Protein AF-A0A658NP18-F1 (afdb_monomer)

Sequence (88 aa):
WEKLFSERMYQAYARNHGVTTRIARFHNIFGPQGTWQGGKEKAPAAMCRKVAMANEGDEIEIWGDGAQTRSFLYIDECLEGCLRLMRS

pLDDT: mean 93.24, std 3.75, range [79.5, 98.0]

Structure (mmCIF, N/CA/C/O backbone):
data_AF-A0A658NP18-F1
#
_entry.id   AF-A0A658NP18-F1
#
loop_
_atom_site.group_PDB
_atom_site.id
_atom_site.type_symbol
_atom_site.label_atom_id
_atom_site.label_alt_id
_atom_site.label_comp_id
_atom_site.label_asym_id
_atom_site.label_entity_id
_atom_site.label_seq_id
_atom_site.pdbx_PDB_ins_code
_atom_site.Cartn_x
_atom_site.Cartn_y
_atom_site.Cartn_z
_atom_site.occupancy
_atom_site.B_iso_or_equiv
_atom_site.auth_seq_id
_atom_site.auth_comp_id
_atom_site.auth_asym_id
_atom_site.auth_atom_id
_atom_site.pdbx_PDB_model_num
ATOM 1 N N . TRP A 1 1 ? -5.387 14.277 8.343 1.00 82.06 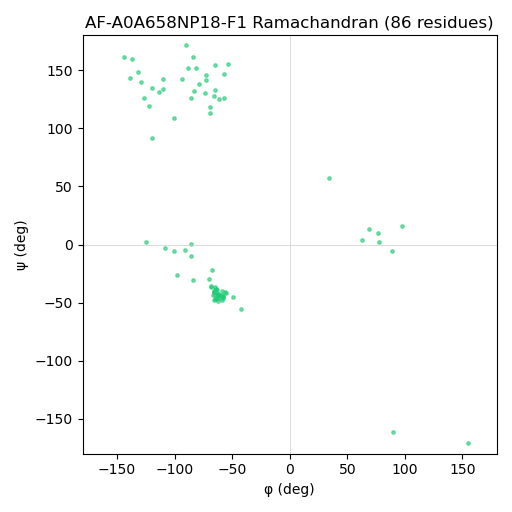1 TRP A N 1
ATOM 2 C CA . TRP A 1 1 ? -5.930 14.476 9.701 1.00 82.06 1 TRP A CA 1
ATOM 3 C C . TRP A 1 1 ? -7.230 13.731 9.937 1.00 82.06 1 TRP A C 1
ATOM 5 O O . TRP A 1 1 ? -7.319 13.070 10.959 1.00 82.06 1 TRP A O 1
ATOM 15 N N . GLU A 1 2 ? -8.183 13.761 9.003 1.00 93.50 2 GLU A N 1
ATOM 16 C CA . GLU A 1 2 ? -9.485 13.076 9.107 1.00 93.50 2 GLU A CA 1
ATOM 17 C C . GLU A 1 2 ? -9.414 11.651 9.689 1.00 93.50 2 GLU A C 1
ATOM 19 O O . GLU A 1 2 ? -9.978 11.399 10.746 1.00 93.50 2 GLU A O 1
ATOM 24 N N . LYS A 1 3 ? -8.606 10.758 9.098 1.00 92.88 3 LYS A N 1
ATOM 25 C CA . LYS A 1 3 ? -8.442 9.370 9.578 1.00 92.88 3 LYS A CA 1
ATOM 26 C C . LYS A 1 3 ? -8.011 9.272 11.049 1.00 92.88 3 LYS A C 1
ATOM 28 O O . LYS A 1 3 ? -8.545 8.461 11.794 1.00 92.88 3 LYS A O 1
ATOM 33 N N . LEU A 1 4 ? -7.080 10.126 11.482 1.00 95.50 4 LEU A N 1
ATOM 34 C CA . LEU A 1 4 ? -6.603 10.147 12.869 1.00 95.50 4 LEU A CA 1
ATOM 35 C C . LEU A 1 4 ? -7.694 10.633 13.835 1.00 95.50 4 LEU A C 1
ATOM 37 O O . LEU A 1 4 ? -7.786 10.141 14.958 1.00 95.50 4 LEU A O 1
ATOM 41 N N . PHE A 1 5 ? -8.519 11.589 13.403 1.00 96.75 5 PHE A N 1
ATOM 42 C CA . PHE A 1 5 ? -9.670 12.038 14.182 1.00 96.75 5 PHE A CA 1
ATOM 43 C C . PHE A 1 5 ? -10.724 10.937 14.311 1.00 96.75 5 PHE A C 1
ATOM 45 O O . PHE A 1 5 ? -11.190 10.696 15.423 1.00 96.75 5 PHE A O 1
ATOM 52 N N . SER A 1 6 ? -11.036 10.218 13.229 1.00 96.31 6 SER A N 1
ATOM 53 C CA . SER A 1 6 ? -11.962 9.080 13.268 1.00 96.31 6 SER A CA 1
ATOM 54 C C . SER A 1 6 ? -11.488 8.002 14.242 1.00 96.31 6 SER A C 1
ATOM 56 O O . SER A 1 6 ? -12.268 7.543 15.069 1.00 96.31 6 SER A O 1
ATOM 58 N N . GLU A 1 7 ? -10.200 7.648 14.226 1.00 96.31 7 GLU A N 1
ATOM 59 C CA . GLU A 1 7 ? -9.646 6.679 15.180 1.00 96.31 7 GLU A CA 1
ATOM 60 C C . GLU A 1 7 ? -9.851 7.110 16.639 1.00 96.31 7 GLU A C 1
ATOM 62 O O . GLU A 1 7 ? -10.313 6.319 17.464 1.00 96.31 7 GLU A O 1
ATOM 67 N N . ARG A 1 8 ? -9.575 8.381 16.957 1.00 96.25 8 ARG A N 1
ATOM 68 C CA . ARG A 1 8 ? -9.803 8.929 18.304 1.00 96.25 8 ARG A CA 1
ATOM 69 C C . ARG A 1 8 ? -11.282 8.922 18.683 1.00 96.25 8 ARG A C 1
ATOM 71 O O . ARG A 1 8 ? -11.607 8.616 19.829 1.00 96.25 8 ARG A O 1
ATOM 78 N N . MET A 1 9 ? -12.164 9.234 17.735 1.00 97.06 9 MET A N 1
ATOM 79 C CA . MET A 1 9 ? -13.613 9.207 17.927 1.00 97.06 9 MET A CA 1
ATOM 80 C C . MET A 1 9 ? -14.102 7.794 18.263 1.00 97.06 9 MET A C 1
ATOM 82 O O . MET A 1 9 ? -14.795 7.618 19.262 1.00 97.06 9 MET A O 1
ATOM 86 N N . TYR A 1 10 ? -13.691 6.773 17.503 1.00 96.62 10 TYR A N 1
ATOM 87 C CA . TYR A 1 10 ? -14.088 5.388 17.774 1.00 96.62 10 TYR A CA 1
ATOM 88 C C . TYR A 1 10 ? -13.536 4.865 19.105 1.00 96.62 10 TYR A C 1
ATOM 90 O O . TYR A 1 10 ? -14.230 4.143 19.818 1.00 96.62 10 TYR A O 1
ATOM 98 N N . GLN A 1 11 ? -12.315 5.257 19.482 1.00 96.31 11 GLN A N 1
ATOM 99 C CA . GLN A 1 11 ? -11.757 4.927 20.795 1.00 96.31 11 GLN A CA 1
ATOM 100 C C . GLN A 1 11 ? -12.529 5.596 21.940 1.00 96.31 11 GLN A C 1
ATOM 102 O O . GLN A 1 11 ? -12.743 4.974 22.978 1.00 96.31 11 GLN A O 1
ATOM 107 N N . ALA A 1 12 ? -12.945 6.856 21.775 1.00 97.12 12 ALA A N 1
ATOM 108 C CA . ALA A 1 12 ? -13.775 7.546 22.762 1.00 97.12 12 ALA A CA 1
ATOM 109 C C . ALA A 1 12 ? -15.149 6.883 22.901 1.00 97.12 12 ALA A C 1
ATOM 111 O O . ALA A 1 12 ? -15.602 6.640 24.016 1.00 97.12 12 ALA A O 1
ATOM 112 N N . TYR A 1 13 ? -15.769 6.518 21.779 1.00 97.25 13 TYR A N 1
ATOM 113 C CA . TYR A 1 13 ? -17.051 5.825 21.775 1.00 97.25 13 TYR A CA 1
ATOM 114 C C . TYR A 1 13 ? -16.967 4.451 22.456 1.00 97.25 13 TYR A C 1
ATOM 116 O O . TYR A 1 13 ? -17.813 4.125 23.285 1.00 97.25 13 TYR A O 1
ATOM 124 N N . ALA A 1 14 ? -15.903 3.685 22.191 1.00 96.94 14 ALA A N 1
ATOM 125 C CA . ALA A 1 14 ? -15.644 2.412 22.862 1.00 96.94 14 ALA A CA 1
ATOM 126 C C . ALA A 1 14 ? -15.511 2.570 24.387 1.00 96.94 14 ALA A C 1
ATOM 128 O O . ALA A 1 14 ? -16.101 1.793 25.133 1.00 96.94 14 ALA A O 1
ATOM 129 N N . ARG A 1 15 ? -14.796 3.602 24.865 1.00 96.75 15 ARG A N 1
ATOM 130 C CA . ARG A 1 15 ? -14.672 3.887 26.309 1.00 96.75 15 ARG A CA 1
ATOM 131 C C . ARG A 1 15 ? -16.002 4.258 26.961 1.00 96.75 15 ARG A C 1
ATOM 133 O O . ARG A 1 15 ? -16.240 3.864 28.095 1.00 96.75 15 ARG A O 1
ATOM 140 N N . ASN A 1 16 ? -16.844 5.013 26.260 1.00 98.00 16 ASN A N 1
ATOM 141 C CA . ASN A 1 16 ? -18.087 5.539 26.823 1.00 98.00 16 ASN A CA 1
ATOM 142 C C . ASN A 1 16 ? -19.250 4.540 26.757 1.00 98.00 16 ASN A C 1
ATOM 144 O O . ASN A 1 16 ? -20.133 4.580 27.609 1.00 98.00 16 ASN A O 1
ATOM 148 N N . HIS A 1 17 ? -19.272 3.672 25.743 1.00 97.44 17 HIS A N 1
ATOM 149 C CA . HIS A 1 17 ? -20.425 2.819 25.436 1.00 97.44 17 HIS A CA 1
ATOM 150 C C . HIS A 1 17 ? -20.095 1.322 25.387 1.00 97.44 17 HIS A C 1
ATOM 152 O O . HIS A 1 17 ? -20.972 0.519 25.084 1.00 97.44 17 HIS A O 1
ATOM 158 N N . GLY A 1 18 ? -18.848 0.927 25.661 1.00 94.81 18 GLY A N 1
ATOM 159 C CA . GLY A 1 18 ? -18.444 -0.481 25.731 1.00 94.81 18 GLY A CA 1
ATOM 160 C C . GLY A 1 18 ? -18.461 -1.222 24.391 1.00 94.81 18 GLY A C 1
ATOM 161 O O . GLY A 1 18 ? -18.376 -2.447 24.371 1.00 94.81 18 GLY A O 1
ATOM 162 N N . VAL A 1 19 ? -18.571 -0.509 23.266 1.00 95.44 19 VAL A N 1
ATOM 163 C CA . VAL A 1 19 ? -18.566 -1.124 21.932 1.00 95.44 19 VAL A CA 1
ATOM 164 C C . VAL A 1 19 ? -17.155 -1.580 21.567 1.00 95.44 19 VAL A C 1
ATOM 166 O O . VAL A 1 19 ? -16.196 -0.812 21.658 1.00 95.44 19 VAL A O 1
ATOM 169 N N . THR A 1 20 ? -17.026 -2.830 21.117 1.00 94.12 20 THR A N 1
ATOM 170 C CA . THR A 1 20 ? -15.756 -3.381 20.640 1.00 94.12 20 THR A CA 1
ATOM 171 C C . THR A 1 20 ? -15.350 -2.725 19.323 1.00 94.12 20 THR A C 1
ATOM 173 O O . THR A 1 20 ? -15.970 -2.939 18.284 1.00 94.12 20 THR A O 1
ATOM 176 N N . THR A 1 21 ? -14.265 -1.955 19.360 1.00 95.19 21 THR A N 1
ATOM 177 C CA . THR A 1 21 ? -13.686 -1.294 18.185 1.00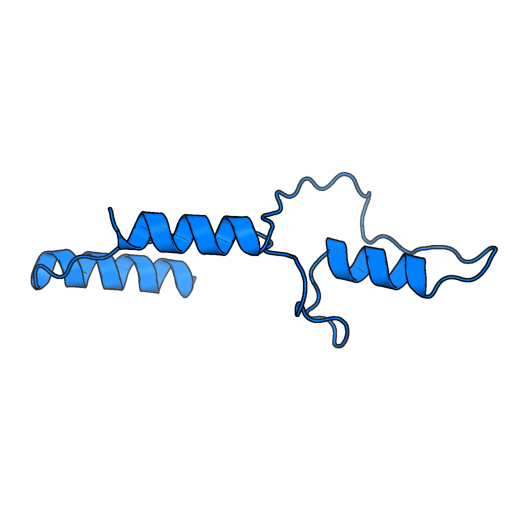 95.19 21 THR A CA 1
ATOM 178 C C . THR A 1 21 ? -12.355 -1.943 17.823 1.00 95.19 21 THR A C 1
ATOM 180 O O . THR A 1 21 ? -11.487 -2.116 18.678 1.00 95.19 21 THR A O 1
ATOM 183 N N . ARG A 1 22 ? -12.154 -2.226 16.533 1.00 94.81 22 ARG A N 1
ATOM 184 C CA . ARG A 1 22 ? -10.876 -2.669 15.962 1.00 94.81 22 ARG A CA 1
ATOM 185 C C . ARG A 1 22 ? -10.407 -1.677 14.906 1.00 94.81 22 ARG A C 1
ATOM 187 O O . ARG A 1 22 ? -11.198 -1.245 14.076 1.00 94.81 22 ARG A O 1
ATOM 194 N N . ILE A 1 23 ? -9.128 -1.305 14.940 1.00 95.25 23 ILE A N 1
ATOM 195 C CA . ILE A 1 23 ? -8.547 -0.309 14.031 1.00 95.25 23 ILE A CA 1
ATOM 196 C C . ILE A 1 23 ? -7.383 -0.950 13.275 1.00 95.25 23 ILE A C 1
ATOM 198 O O . ILE A 1 23 ? -6.394 -1.348 13.886 1.00 95.25 23 ILE A O 1
ATOM 202 N N . ALA A 1 24 ? -7.491 -1.012 11.947 1.00 95.25 24 ALA A N 1
ATOM 203 C CA . ALA A 1 24 ? -6.414 -1.423 11.048 1.00 95.25 24 ALA A CA 1
ATOM 204 C C . ALA A 1 24 ? -5.893 -0.229 10.240 1.00 95.25 24 ALA A C 1
ATOM 206 O O . ALA A 1 24 ? -6.665 0.623 9.798 1.00 95.25 24 ALA A O 1
ATOM 207 N N . ARG A 1 25 ? -4.577 -0.186 10.004 1.00 94.69 25 ARG A N 1
ATOM 208 C CA . ARG A 1 25 ? -3.912 0.859 9.213 1.00 94.69 25 ARG A CA 1
ATOM 209 C C . ARG A 1 25 ? -3.211 0.244 8.010 1.00 94.69 25 ARG A C 1
ATOM 211 O O . ARG A 1 25 ? -2.051 -0.154 8.086 1.00 94.69 25 ARG A O 1
ATOM 218 N N . PHE A 1 26 ? -3.923 0.179 6.894 1.00 92.81 26 PHE A N 1
ATOM 219 C CA . PHE A 1 26 ? -3.366 -0.337 5.651 1.00 92.81 26 PHE A CA 1
ATOM 220 C C . PHE A 1 26 ? -2.531 0.707 4.916 1.00 92.81 26 PHE A C 1
ATOM 222 O O . PHE A 1 26 ? -2.787 1.913 4.982 1.00 92.81 26 PHE A O 1
ATOM 229 N N . HIS A 1 27 ? -1.562 0.218 4.157 1.00 89.12 27 HIS A N 1
ATOM 230 C CA . HIS A 1 27 ? -0.738 1.006 3.257 1.00 89.12 27 HIS A CA 1
ATOM 231 C C . HIS A 1 27 ? -0.740 0.342 1.881 1.00 89.12 27 HIS A C 1
ATOM 233 O O . HIS A 1 27 ? -0.705 -0.878 1.786 1.00 89.12 27 HIS A O 1
ATOM 239 N N . ASN A 1 28 ? -0.817 1.157 0.827 1.00 91.50 28 ASN A N 1
ATOM 240 C CA . ASN A 1 28 ? -0.663 0.764 -0.580 1.00 91.50 28 ASN A CA 1
ATOM 241 C C . ASN A 1 28 ? -1.181 -0.642 -0.939 1.00 91.50 28 ASN A C 1
ATOM 243 O O . ASN A 1 28 ? -0.430 -1.466 -1.461 1.00 91.50 28 ASN A O 1
ATOM 247 N N . ILE A 1 29 ? -2.464 -0.900 -0.671 1.00 93.94 29 ILE A N 1
ATOM 248 C CA . ILE A 1 29 ? -3.099 -2.146 -1.102 1.00 93.94 29 ILE A CA 1
ATOM 249 C C . ILE A 1 29 ? -3.136 -2.171 -2.630 1.00 93.94 29 ILE A C 1
ATOM 251 O O . ILE A 1 29 ? -3.525 -1.176 -3.253 1.00 93.94 29 ILE A O 1
ATOM 255 N N . PHE A 1 30 ? -2.734 -3.289 -3.223 1.00 93.56 30 PHE A N 1
ATOM 256 C CA . PHE A 1 30 ? -2.772 -3.506 -4.666 1.00 93.56 30 PHE A CA 1
ATOM 257 C C . PHE A 1 30 ? -3.276 -4.914 -4.994 1.00 93.56 30 PHE A C 1
ATOM 259 O O . PHE A 1 30 ? -3.242 -5.813 -4.157 1.00 93.56 30 PHE A O 1
ATOM 266 N N . GLY A 1 31 ? -3.749 -5.095 -6.224 1.00 93.44 31 GLY A N 1
ATOM 267 C CA . GLY A 1 31 ? -4.229 -6.378 -6.713 1.00 93.44 31 GLY A CA 1
ATOM 268 C C . GLY A 1 31 ? -5.238 -6.230 -7.853 1.00 93.44 31 GLY A C 1
ATOM 269 O O . GLY A 1 31 ? -5.429 -5.120 -8.369 1.00 93.44 31 GLY A O 1
ATOM 270 N N . PRO A 1 32 ? -5.881 -7.341 -8.247 1.00 91.25 32 PRO A N 1
ATOM 271 C CA . PRO A 1 32 ? -6.967 -7.352 -9.222 1.00 91.25 32 PRO A CA 1
ATOM 272 C C . PRO A 1 32 ? -8.095 -6.386 -8.840 1.00 91.25 32 PRO A C 1
ATOM 274 O O . PRO A 1 32 ? -8.278 -6.071 -7.666 1.00 91.25 32 PRO A O 1
ATOM 277 N N . GLN A 1 33 ? -8.863 -5.916 -9.829 1.00 89.88 33 GLN A N 1
ATOM 278 C CA . GLN A 1 33 ? -9.954 -4.935 -9.650 1.00 89.88 33 GLN A CA 1
ATOM 279 C C . GLN A 1 33 ? -9.509 -3.554 -9.125 1.00 89.88 33 GLN A C 1
ATOM 281 O O . GLN A 1 33 ? -10.340 -2.674 -8.900 1.00 89.88 33 GLN A O 1
ATOM 286 N N . GLY A 1 34 ? -8.204 -3.329 -8.949 1.00 86.38 34 GLY A N 1
ATOM 287 C CA . GLY A 1 34 ? -7.657 -2.006 -8.682 1.00 86.38 34 GLY A CA 1
ATOM 288 C C . GLY A 1 34 ? -7.858 -1.060 -9.868 1.00 86.38 34 GLY A C 1
ATOM 289 O O . GLY A 1 34 ? -7.956 -1.480 -11.021 1.00 86.38 34 GLY A O 1
ATOM 290 N N . THR A 1 35 ? -7.890 0.243 -9.589 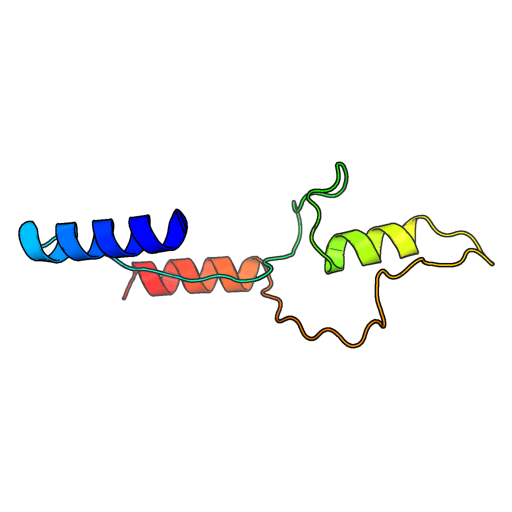1.00 88.75 35 THR A N 1
ATOM 291 C CA . THR A 1 35 ? -8.018 1.265 -10.631 1.00 88.75 35 THR A CA 1
ATOM 292 C C . THR A 1 35 ? -6.893 1.146 -11.655 1.00 88.75 35 THR A C 1
ATOM 294 O O . THR A 1 35 ? -5.718 1.192 -11.290 1.00 88.75 35 THR A O 1
ATOM 297 N N . TRP A 1 36 ? -7.262 1.039 -12.933 1.00 86.62 36 TRP A N 1
ATOM 298 C CA . TRP A 1 36 ? -6.320 0.944 -14.049 1.00 86.62 36 TRP A CA 1
ATOM 299 C C . TRP A 1 36 ? -6.065 2.277 -14.756 1.00 86.62 36 TRP A C 1
ATOM 301 O O . TRP A 1 36 ? -5.012 2.439 -15.357 1.00 86.62 36 TRP A O 1
ATOM 311 N N . GLN A 1 37 ? -6.999 3.231 -14.718 1.00 85.62 37 GLN A N 1
ATOM 312 C CA . GLN A 1 37 ? -6.900 4.531 -15.398 1.00 85.62 37 GLN A CA 1
ATOM 313 C C . GLN A 1 37 ? -7.543 5.639 -14.551 1.00 85.62 37 GLN A C 1
ATOM 315 O O . GLN A 1 37 ? -8.372 5.363 -13.683 1.00 85.62 37 GLN A O 1
ATOM 320 N N . GLY A 1 38 ? -7.202 6.901 -14.832 1.00 83.56 38 GLY A N 1
ATOM 321 C CA . GLY A 1 38 ? -7.813 8.066 -14.178 1.00 83.56 38 GLY A CA 1
ATOM 322 C C . GLY A 1 38 ? -7.019 8.651 -13.004 1.00 83.56 38 GLY A C 1
ATOM 323 O O . GLY A 1 38 ? -7.580 9.405 -12.212 1.00 83.56 38 GLY A O 1
ATOM 324 N N . GLY A 1 39 ? -5.734 8.307 -12.865 1.00 79.50 39 GLY A N 1
ATOM 325 C CA . GLY A 1 39 ? -4.805 8.936 -11.919 1.00 79.50 39 GLY A CA 1
ATOM 326 C C . GLY A 1 39 ? -4.981 8.507 -10.459 1.00 79.50 39 GLY A C 1
ATOM 327 O O . GLY A 1 39 ? -4.392 9.108 -9.564 1.00 79.50 39 GLY A O 1
ATOM 328 N N . LYS A 1 40 ? -5.799 7.481 -10.197 1.00 82.19 40 LYS A N 1
ATOM 329 C CA . LYS A 1 40 ? -6.036 6.927 -8.847 1.00 82.19 40 LYS A CA 1
ATOM 330 C C . LYS A 1 40 ? -5.394 5.552 -8.642 1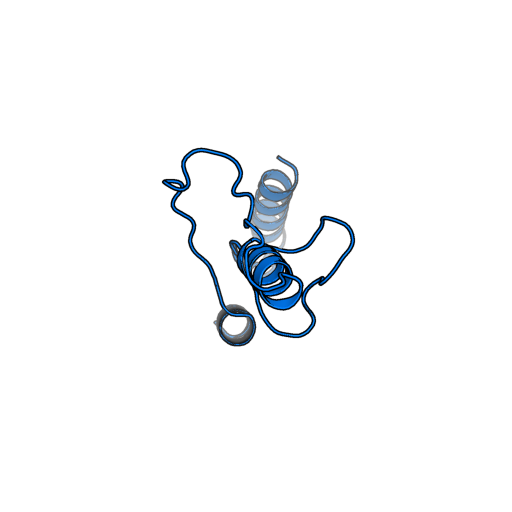.00 82.19 40 LYS A C 1
ATOM 332 O O . LYS A 1 40 ? -5.479 4.991 -7.548 1.00 82.19 40 LYS A O 1
ATOM 337 N N . GLU A 1 41 ? -4.771 5.010 -9.680 1.00 86.81 41 GLU A N 1
ATOM 338 C CA . GLU A 1 41 ? -3.967 3.797 -9.642 1.00 86.81 41 GLU A CA 1
ATOM 339 C C . GLU A 1 41 ? -2.815 3.900 -8.631 1.00 86.81 41 GLU A C 1
ATOM 341 O O . GLU A 1 41 ? -2.237 4.960 -8.384 1.00 86.81 41 GLU A O 1
ATOM 346 N N . LYS A 1 42 ? -2.475 2.766 -8.020 1.00 89.50 42 LYS A N 1
ATOM 347 C CA . LYS A 1 42 ? -1.309 2.657 -7.137 1.00 89.50 42 LYS A CA 1
ATOM 348 C C . LYS A 1 42 ? -0.049 2.414 -7.956 1.00 89.50 42 LYS A C 1
ATOM 350 O O . LYS A 1 42 ? -0.134 1.946 -9.088 1.00 89.50 42 LYS A O 1
ATOM 355 N N . ALA A 1 43 ? 1.113 2.673 -7.353 1.00 90.69 43 ALA A N 1
ATOM 356 C CA . ALA A 1 43 ? 2.401 2.562 -8.035 1.00 90.69 43 ALA A CA 1
ATOM 357 C C . ALA A 1 43 ? 2.590 1.227 -8.792 1.00 90.69 43 ALA A C 1
ATOM 359 O O . ALA A 1 43 ? 2.935 1.301 -9.965 1.00 90.69 43 ALA A O 1
ATOM 360 N N . PRO A 1 44 ? 2.268 0.037 -8.235 1.00 91.06 44 PRO A N 1
ATOM 361 C CA . PRO A 1 44 ? 2.417 -1.218 -8.973 1.00 91.06 44 PRO A CA 1
ATOM 362 C C . PRO A 1 44 ? 1.540 -1.271 -10.231 1.00 91.06 44 PRO A C 1
ATOM 364 O O . PRO A 1 44 ? 2.034 -1.573 -11.309 1.00 91.06 44 PRO A O 1
ATOM 367 N N . ALA A 1 45 ? 0.262 -0.890 -10.125 1.00 91.00 45 ALA A N 1
ATOM 368 C CA . ALA A 1 45 ? -0.658 -0.876 -11.264 1.00 91.00 45 ALA A CA 1
ATOM 369 C C . ALA A 1 45 ? -0.250 0.158 -12.329 1.00 91.00 45 ALA A C 1
ATOM 371 O O . ALA A 1 45 ? -0.291 -0.137 -13.522 1.00 91.00 45 ALA A O 1
ATOM 372 N N . ALA A 1 46 ? 0.196 1.345 -11.905 1.00 91.56 46 ALA A N 1
ATOM 373 C CA . ALA A 1 46 ? 0.699 2.381 -12.804 1.00 91.56 46 ALA A CA 1
ATOM 374 C C . ALA A 1 46 ? 1.947 1.910 -13.567 1.00 91.56 46 ALA A C 1
ATOM 376 O O . ALA A 1 46 ? 2.041 2.117 -14.774 1.00 91.56 46 ALA A O 1
ATOM 377 N N . MET A 1 47 ? 2.876 1.245 -12.874 1.00 91.75 47 MET A N 1
ATOM 378 C CA . MET A 1 47 ? 4.092 0.690 -13.470 1.00 91.75 47 MET A CA 1
ATOM 379 C C . MET A 1 47 ? 3.777 -0.433 -14.457 1.00 91.75 47 MET A C 1
ATOM 381 O O . MET A 1 47 ? 4.238 -0.379 -15.594 1.00 91.75 47 MET A O 1
ATOM 385 N N . CYS A 1 48 ? 2.930 -1.395 -14.075 1.00 92.06 48 CYS A N 1
ATOM 386 C CA . CYS A 1 48 ? 2.480 -2.457 -14.977 1.00 92.06 48 CYS A CA 1
ATOM 387 C C . CYS A 1 48 ? 1.821 -1.890 -16.239 1.00 92.06 48 CYS A C 1
ATOM 389 O O . CYS A 1 48 ? 2.080 -2.381 -17.332 1.00 92.06 48 CYS A O 1
ATOM 391 N N . ARG A 1 49 ? 1.011 -0.832 -16.111 1.00 91.69 49 ARG A N 1
ATOM 392 C CA . ARG A 1 49 ? 0.405 -0.160 -17.265 1.00 91.69 49 ARG A CA 1
ATOM 393 C C . ARG A 1 49 ? 1.434 0.500 -18.168 1.00 91.69 49 ARG A C 1
ATOM 395 O O . ARG A 1 49 ? 1.333 0.337 -19.376 1.00 91.69 49 ARG A O 1
ATOM 402 N N . LYS A 1 50 ? 2.387 1.251 -17.605 1.00 92.94 50 LYS A N 1
ATOM 403 C CA . LYS A 1 50 ? 3.434 1.912 -18.399 1.00 92.94 50 LYS A CA 1
ATOM 404 C C . LYS A 1 50 ? 4.225 0.889 -19.215 1.00 92.94 50 LYS A C 1
ATOM 406 O O . LYS A 1 50 ? 4.406 1.099 -20.402 1.00 92.94 50 LYS A O 1
ATOM 411 N N . VAL A 1 51 ? 4.597 -0.237 -18.601 1.00 93.50 51 VAL A N 1
ATOM 412 C CA . VAL A 1 51 ? 5.276 -1.344 -19.294 1.00 93.50 51 VAL A CA 1
ATOM 413 C C . VAL A 1 51 ? 4.380 -1.971 -20.366 1.00 93.50 51 VAL A C 1
ATOM 415 O O . VAL A 1 51 ? 4.824 -2.170 -21.486 1.00 93.50 51 VAL A O 1
ATOM 418 N N . ALA A 1 52 ? 3.114 -2.263 -20.051 1.00 93.12 52 ALA A N 1
ATOM 419 C CA . ALA A 1 52 ? 2.199 -2.925 -20.985 1.00 93.12 52 ALA A CA 1
ATOM 420 C C . ALA A 1 52 ? 1.820 -2.071 -22.210 1.00 93.12 52 ALA A C 1
ATOM 422 O O . ALA A 1 52 ? 1.376 -2.620 -23.213 1.00 93.12 52 ALA A O 1
ATOM 423 N N . MET A 1 53 ? 1.943 -0.746 -22.108 1.00 93.38 53 MET A N 1
ATOM 424 C CA . MET A 1 53 ? 1.617 0.205 -23.177 1.00 93.38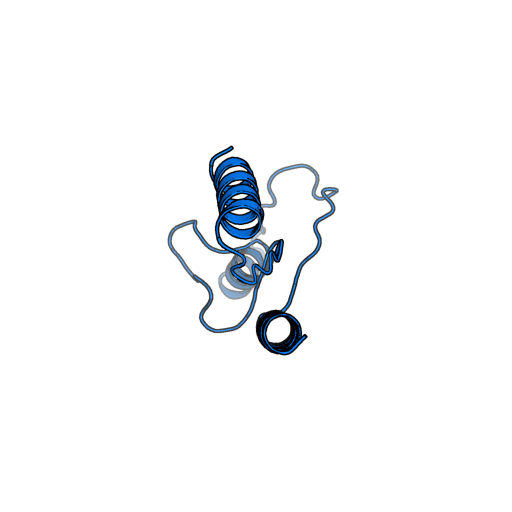 53 MET A CA 1
ATOM 425 C C . MET A 1 53 ? 2.855 0.705 -23.935 1.00 93.38 53 MET A C 1
ATOM 427 O O . MET A 1 53 ? 2.697 1.464 -24.887 1.00 93.38 53 MET A O 1
ATOM 431 N N . ALA A 1 54 ? 4.060 0.330 -23.500 1.00 95.12 54 ALA A N 1
ATOM 432 C CA . ALA A 1 54 ? 5.306 0.730 -24.140 1.00 95.12 54 ALA A CA 1
ATOM 433 C C . ALA A 1 54 ? 5.574 -0.120 -25.388 1.00 95.12 54 ALA A C 1
ATOM 435 O O . ALA A 1 54 ? 5.395 -1.340 -25.374 1.00 95.12 54 ALA A O 1
ATOM 436 N N . ASN A 1 55 ? 6.035 0.526 -26.453 1.00 95.62 55 ASN A N 1
ATOM 437 C CA . ASN A 1 55 ? 6.581 -0.131 -27.633 1.00 95.62 55 ASN A CA 1
ATOM 438 C C . ASN A 1 55 ? 8.092 -0.333 -27.481 1.00 95.62 55 ASN A C 1
ATOM 440 O O . ASN A 1 55 ? 8.731 0.167 -26.553 1.00 95.62 55 ASN A O 1
ATOM 444 N N . GLU A 1 56 ? 8.684 -1.077 -28.411 1.00 93.50 56 GLU A N 1
ATOM 445 C CA . GLU A 1 56 ? 10.132 -1.246 -28.451 1.00 93.50 56 GLU A CA 1
ATOM 446 C C . GLU A 1 56 ? 10.831 0.108 -28.654 1.00 9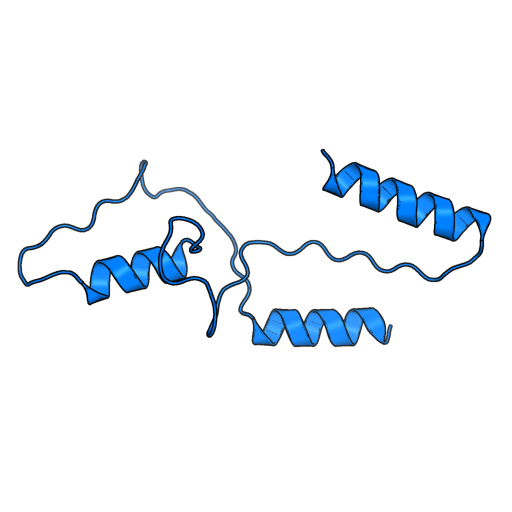3.50 56 GLU A C 1
ATOM 448 O O . GLU A 1 56 ? 10.533 0.838 -29.597 1.00 93.50 56 GLU A O 1
ATOM 453 N N . GLY A 1 57 ? 11.756 0.438 -27.751 1.00 92.31 57 GLY A N 1
ATOM 454 C CA . GLY A 1 57 ? 12.467 1.718 -27.744 1.00 92.31 57 GLY A CA 1
ATOM 455 C C . GLY A 1 57 ? 11.780 2.839 -26.957 1.00 92.31 57 GLY A C 1
ATOM 456 O O . GLY A 1 57 ? 12.396 3.888 -26.785 1.00 92.31 57 GLY A O 1
ATOM 457 N N . ASP A 1 58 ? 10.564 2.628 -26.438 1.00 95.44 58 ASP A N 1
ATOM 458 C CA . ASP A 1 58 ? 9.899 3.615 -25.583 1.00 95.44 58 ASP A CA 1
ATOM 459 C C . ASP A 1 58 ? 10.548 3.676 -24.190 1.00 95.44 58 ASP A C 1
ATOM 461 O O . ASP A 1 58 ? 10.895 2.660 -23.578 1.00 95.44 58 ASP A O 1
ATOM 465 N N . GLU A 1 59 ? 10.660 4.889 -23.650 1.00 93.56 59 GLU A N 1
ATOM 466 C CA . GLU A 1 59 ? 11.150 5.131 -22.294 1.00 93.56 59 GLU A CA 1
ATOM 467 C C . GLU A 1 59 ? 9.996 5.205 -21.282 1.00 93.56 59 GLU A C 1
ATOM 469 O O . GLU A 1 59 ? 8.933 5.777 -21.536 1.00 93.56 59 GLU A O 1
ATOM 474 N N . ILE A 1 60 ? 10.214 4.659 -20.082 1.00 92.94 60 ILE A N 1
ATOM 475 C CA . ILE A 1 60 ? 9.241 4.695 -18.984 1.00 92.94 60 ILE A CA 1
ATOM 476 C C . ILE A 1 60 ? 9.635 5.793 -17.998 1.00 92.94 60 ILE A C 1
ATOM 478 O O . ILE A 1 60 ? 10.574 5.641 -17.220 1.00 92.94 60 ILE A O 1
ATOM 482 N N . GLU A 1 61 ? 8.868 6.881 -17.972 1.00 91.81 61 GLU A N 1
ATOM 483 C CA . GLU A 1 61 ? 9.103 7.981 -17.035 1.00 91.81 61 GLU A CA 1
ATOM 484 C C . GLU A 1 61 ? 8.863 7.545 -15.576 1.00 91.81 61 GLU A C 1
ATOM 486 O O . GLU A 1 61 ? 7.777 7.062 -15.227 1.00 91.81 61 GLU A O 1
ATOM 491 N N . ILE A 1 62 ? 9.839 7.791 -14.699 1.00 91.44 62 ILE A N 1
ATOM 492 C CA . ILE A 1 62 ? 9.729 7.649 -13.242 1.00 91.44 62 ILE A CA 1
ATOM 493 C C . ILE A 1 62 ? 9.851 9.030 -12.607 1.00 91.44 62 ILE A C 1
ATOM 495 O O . ILE A 1 62 ? 10.756 9.792 -12.925 1.00 91.44 62 ILE A O 1
ATOM 499 N N . TRP A 1 63 ? 8.938 9.359 -11.697 1.00 91.06 63 TRP A N 1
ATOM 500 C CA . TRP A 1 63 ? 8.980 10.639 -10.995 1.00 91.06 63 TRP A CA 1
ATOM 501 C C . TRP A 1 63 ? 9.891 10.544 -9.770 1.00 91.06 63 TRP A C 1
ATOM 503 O O . TRP A 1 63 ? 9.677 9.693 -8.901 1.00 91.06 63 TRP A O 1
ATOM 513 N N . GLY A 1 64 ? 10.857 11.458 -9.683 1.00 91.94 64 GLY A N 1
ATOM 514 C CA . GLY A 1 64 ? 11.873 11.483 -8.631 1.00 91.94 64 GLY A CA 1
ATOM 515 C C . GLY A 1 64 ? 13.117 10.670 -8.989 1.00 91.94 64 GLY A C 1
ATOM 516 O O . GLY A 1 64 ? 13.361 10.369 -10.151 1.00 91.94 64 GLY A O 1
ATOM 517 N N . ASP A 1 65 ? 13.907 10.328 -7.975 1.00 93.81 65 ASP A N 1
ATOM 518 C CA . ASP A 1 65 ? 15.159 9.570 -8.111 1.00 93.81 65 ASP A CA 1
ATOM 519 C C . ASP A 1 65 ? 14.958 8.043 -8.129 1.00 93.81 65 ASP A C 1
ATOM 521 O O . ASP A 1 65 ? 15.892 7.295 -8.408 1.00 93.81 65 ASP A O 1
ATOM 525 N N . GLY A 1 66 ? 13.747 7.568 -7.821 1.00 90.12 66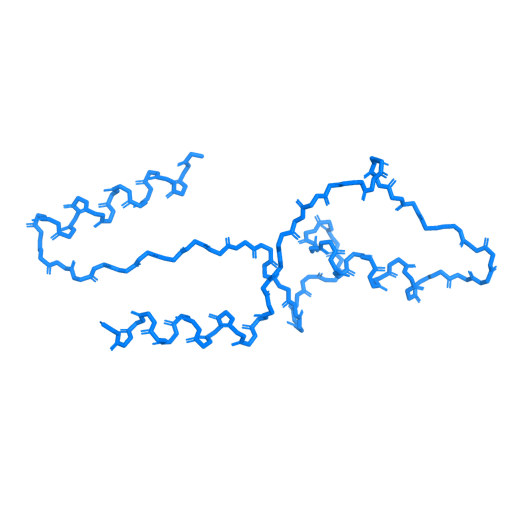 GLY A N 1
ATOM 526 C CA . GLY A 1 66 ? 13.433 6.143 -7.728 1.00 90.12 66 GLY A CA 1
ATOM 527 C C . GLY A 1 66 ? 13.921 5.474 -6.438 1.00 90.12 66 GLY A C 1
ATOM 528 O O . GLY A 1 66 ? 13.701 4.276 -6.266 1.00 90.12 66 GLY A O 1
ATOM 529 N N . ALA A 1 67 ? 14.535 6.215 -5.511 1.00 94.56 67 ALA A N 1
ATOM 530 C CA . ALA A 1 67 ? 15.070 5.685 -4.256 1.00 94.56 67 ALA A CA 1
ATOM 531 C C . ALA A 1 67 ? 14.022 5.619 -3.128 1.00 94.56 67 ALA A C 1
ATOM 533 O O . ALA A 1 67 ? 14.316 5.207 -2.003 1.00 94.56 67 ALA A O 1
ATOM 534 N N . GLN A 1 68 ? 12.778 6.029 -3.395 1.00 93.50 68 GLN A N 1
ATOM 535 C CA . GLN A 1 68 ? 11.709 6.036 -2.407 1.00 93.50 68 GLN A CA 1
ATOM 536 C C . GLN A 1 68 ? 11.261 4.623 -2.006 1.00 93.50 68 GLN A C 1
ATOM 538 O O . GLN A 1 68 ? 10.661 3.880 -2.781 1.00 93.50 68 GLN A O 1
ATOM 543 N N . THR A 1 69 ? 11.419 4.289 -0.728 1.00 93.00 69 THR A N 1
ATOM 544 C CA . THR A 1 69 ? 10.906 3.026 -0.183 1.00 93.00 69 THR A CA 1
ATOM 545 C C . THR A 1 69 ? 9.426 3.140 0.177 1.00 93.00 69 THR A C 1
ATOM 547 O O . THR A 1 69 ? 8.984 4.085 0.843 1.00 93.00 69 THR A O 1
ATOM 550 N N . ARG A 1 70 ? 8.634 2.156 -0.248 1.00 91.50 70 ARG A N 1
ATOM 551 C CA . ARG A 1 70 ? 7.228 1.979 0.131 1.00 91.50 70 ARG A CA 1
ATOM 552 C C . ARG A 1 70 ? 6.968 0.502 0.385 1.00 91.50 70 ARG A C 1
ATOM 554 O O . ARG A 1 70 ? 7.490 -0.344 -0.329 1.00 91.50 70 ARG A O 1
ATOM 561 N N . SER A 1 71 ? 6.135 0.207 1.374 1.00 93.19 71 SER A N 1
ATOM 562 C CA . SER A 1 71 ? 5.571 -1.125 1.557 1.00 93.19 71 SER A CA 1
ATOM 563 C C . SER A 1 71 ? 4.271 -1.256 0.763 1.00 93.19 71 SER A C 1
ATOM 565 O O . SER A 1 71 ? 3.570 -0.261 0.528 1.00 93.19 71 SER A O 1
ATOM 567 N N . PHE A 1 72 ? 3.964 -2.482 0.350 1.00 93.75 72 PHE A N 1
ATOM 568 C CA . PHE A 1 72 ? 2.772 -2.851 -0.404 1.00 93.75 72 PHE A CA 1
ATOM 569 C C . PHE A 1 72 ? 2.131 -4.069 0.249 1.00 93.75 72 PHE A C 1
ATOM 571 O O . PHE A 1 72 ? 2.832 -4.905 0.812 1.00 93.75 72 PHE A O 1
ATOM 578 N N . LEU A 1 73 ? 0.808 -4.150 0.161 1.00 95.12 73 LEU A N 1
ATOM 579 C CA . LEU A 1 73 ? 0.023 -5.257 0.696 1.00 95.12 73 LEU A CA 1
ATOM 580 C C . 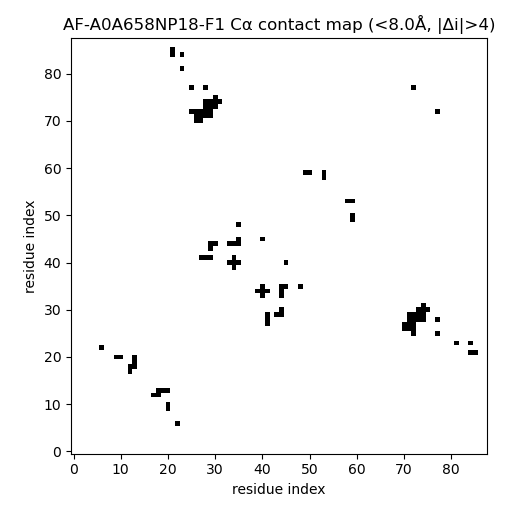LEU A 1 73 ? -0.854 -5.809 -0.422 1.00 95.12 73 LEU A C 1
ATOM 582 O O . LEU A 1 73 ? -1.592 -5.043 -1.051 1.00 95.12 73 LEU A O 1
ATOM 586 N N . TYR A 1 74 ? -0.773 -7.110 -0.685 1.00 95.50 74 TYR A N 1
ATOM 587 C CA . TYR A 1 74 ? -1.636 -7.710 -1.691 1.00 95.50 74 TYR A CA 1
ATOM 588 C C . TYR A 1 74 ? -3.076 -7.811 -1.170 1.00 95.50 74 TYR A C 1
ATOM 590 O O . TYR A 1 74 ? -3.312 -7.987 0.029 1.00 95.50 74 TYR A O 1
ATOM 598 N N . ILE A 1 75 ? -4.058 -7.655 -2.060 1.00 95.44 75 ILE A N 1
ATOM 599 C CA . ILE A 1 75 ? -5.472 -7.569 -1.675 1.00 95.44 75 ILE A CA 1
ATOM 600 C C . ILE A 1 75 ? -5.955 -8.806 -0.907 1.00 95.44 75 ILE A C 1
ATOM 602 O O . ILE A 1 75 ? -6.637 -8.643 0.103 1.00 95.44 75 ILE A O 1
ATOM 606 N N . ASP A 1 76 ? -5.546 -10.012 -1.299 1.00 96.88 76 ASP A N 1
ATOM 607 C CA . ASP A 1 76 ? -5.984 -11.244 -0.627 1.00 96.88 76 ASP A CA 1
ATOM 608 C C . ASP A 1 76 ? -5.470 -11.312 0.820 1.00 96.88 76 ASP A C 1
ATOM 610 O O . ASP A 1 76 ? -6.206 -11.672 1.739 1.00 96.88 76 ASP A O 1
ATOM 614 N N . GLU A 1 77 ? -4.233 -10.867 1.053 1.00 96.62 77 GLU A N 1
ATOM 615 C CA . GLU A 1 77 ? -3.642 -10.784 2.392 1.00 96.62 77 GLU A CA 1
ATOM 616 C C . GLU A 1 77 ? -4.328 -9.710 3.244 1.00 96.62 77 GLU A C 1
ATOM 618 O O . GLU A 1 77 ? -4.538 -9.892 4.446 1.00 96.62 77 GLU A O 1
ATOM 623 N N . CYS A 1 78 ? -4.725 -8.592 2.625 1.00 96.88 78 CYS A N 1
ATOM 624 C CA . CYS A 1 78 ? -5.512 -7.560 3.291 1.00 96.88 78 CYS A CA 1
ATOM 625 C C . CYS A 1 78 ? -6.874 -8.098 3.748 1.00 96.88 78 CYS A C 1
ATOM 627 O O . CYS A 1 78 ? -7.299 -7.803 4.867 1.00 96.88 78 CYS A O 1
ATOM 629 N N . LEU A 1 79 ? -7.555 -8.875 2.901 1.00 96.38 79 LEU A N 1
ATOM 630 C CA . LEU A 1 79 ? -8.848 -9.479 3.225 1.00 96.38 79 LEU A CA 1
ATOM 631 C C . LEU A 1 79 ? -8.718 -10.466 4.386 1.00 96.38 79 LEU A C 1
ATOM 633 O O . LEU A 1 79 ? -9.484 -10.384 5.348 1.00 96.38 79 LEU A O 1
ATOM 637 N N . GLU A 1 80 ? -7.712 -11.336 4.346 1.00 97.56 80 GLU A N 1
ATOM 638 C CA . GLU A 1 80 ? -7.441 -12.278 5.432 1.00 97.56 80 GLU A CA 1
ATOM 639 C C . GLU A 1 80 ? -7.116 -11.550 6.747 1.00 97.56 80 GLU A C 1
ATOM 641 O O . GLU A 1 80 ? -7.654 -11.885 7.807 1.00 97.56 80 GLU A O 1
ATOM 646 N N . GLY A 1 81 ? -6.298 -10.495 6.689 1.00 96.75 81 GLY A N 1
ATOM 647 C CA . GLY A 1 81 ? -5.987 -9.654 7.845 1.00 96.75 81 GLY A CA 1
ATOM 648 C C . GLY A 1 81 ? -7.230 -8.997 8.455 1.00 96.75 81 GLY A C 1
ATOM 649 O O . GLY A 1 81 ? -7.407 -9.027 9.676 1.00 96.75 81 GLY A O 1
ATOM 650 N N . CYS A 1 82 ? -8.125 -8.461 7.619 1.00 97.19 82 CYS A N 1
ATOM 651 C CA . CYS A 1 82 ? -9.415 -7.920 8.055 1.00 97.19 82 CYS A CA 1
ATOM 652 C C . CYS A 1 82 ? -10.268 -8.983 8.760 1.00 97.19 82 CYS A C 1
ATOM 654 O O . CYS A 1 82 ? -10.794 -8.728 9.844 1.00 97.19 82 CYS A O 1
ATOM 656 N N . LEU A 1 83 ? -10.389 -10.179 8.176 1.00 97.62 83 LEU A N 1
ATOM 657 C CA . LEU A 1 83 ? -11.194 -11.267 8.737 1.00 97.62 83 LEU A CA 1
ATOM 658 C C . LEU A 1 83 ? -10.668 -11.723 10.102 1.00 97.62 83 LEU A C 1
ATOM 660 O O . LEU A 1 83 ? -11.454 -11.904 11.034 1.00 97.62 83 LEU A O 1
ATOM 664 N N . ARG A 1 84 ? -9.347 -11.860 10.257 1.00 97.38 84 ARG A N 1
ATOM 665 C CA . ARG A 1 84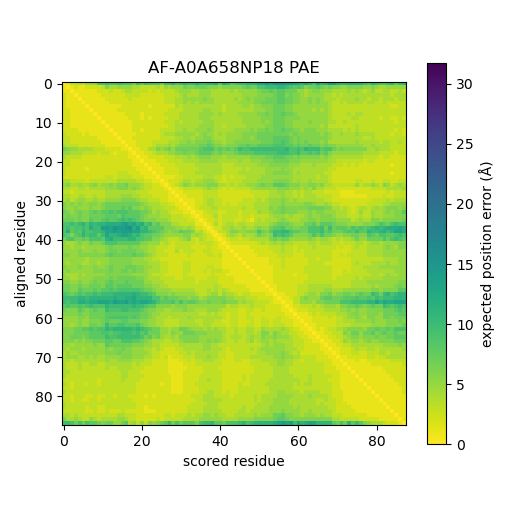 ? -8.722 -12.201 11.546 1.00 97.38 84 ARG A CA 1
ATOM 666 C C . ARG A 1 84 ? -8.909 -11.107 12.588 1.00 97.38 84 ARG A C 1
ATOM 668 O O . ARG A 1 84 ? -9.200 -11.405 13.745 1.00 97.38 84 ARG A O 1
ATOM 675 N N . LEU A 1 85 ? -8.782 -9.842 12.189 1.00 97.00 85 LEU A N 1
ATOM 676 C CA . LEU A 1 85 ? -8.978 -8.717 13.099 1.00 97.00 85 LEU A CA 1
ATOM 677 C C . LEU A 1 85 ? -10.420 -8.649 13.621 1.00 97.00 85 LEU A C 1
ATOM 679 O O . LEU A 1 85 ? -10.627 -8.359 14.797 1.00 97.00 85 LEU A O 1
ATOM 683 N N . MET A 1 86 ? -11.398 -8.950 12.765 1.00 95.19 86 MET A N 1
ATOM 684 C CA . MET A 1 86 ? -12.812 -8.996 13.142 1.00 95.19 86 MET A CA 1
ATOM 685 C C . MET A 1 86 ? -13.162 -10.173 14.058 1.00 95.19 86 MET A C 1
ATOM 687 O O . MET A 1 86 ? -14.095 -10.064 14.846 1.00 95.19 86 MET A O 1
ATOM 691 N N . ARG A 1 87 ? -12.440 -11.293 13.949 1.00 95.44 87 ARG A N 1
ATOM 692 C CA . ARG A 1 87 ? -12.665 -12.515 14.745 1.00 95.44 87 ARG A CA 1
ATOM 693 C C . ARG A 1 87 ? -11.870 -12.580 16.052 1.00 95.44 87 ARG A C 1
ATOM 695 O O . ARG A 1 87 ? -12.005 -13.566 16.772 1.00 95.44 87 ARG A O 1
ATOM 702 N N . SER A 1 88 ? -10.995 -11.612 16.315 1.00 90.06 88 SER A N 1
ATOM 703 C CA . SER A 1 88 ? -10.128 -11.605 17.502 1.00 90.06 88 SER A CA 1
ATOM 704 C C . SER A 1 88 ? -10.729 -10.834 18.656 1.00 90.06 88 SER A C 1
ATOM 706 O O . SER A 1 88 ? -11.831 -10.258 18.518 1.00 90.06 88 SER A O 1
#

Secondary structure (DSSP, 8-state):
-HHHHHHHHHHHHHHHH-----------EE-TT---SSS---HHHHHHHHHHHPPTT-----SS-S------EEHHHHHHHHHHHHH-

Foldseek 3Di:
DVVVVVVVVVVVCCVVPVDDDFDDDDDAEDDPPADQDDPRGGPVSPVVNQVVPDDVPDDRDDPDPPPDDDDYDYPVRVVVVVVVRVVD

Radius of gyration: 18.52 Å; Cα contacts (8 Å, |Δi|>4): 55; chains: 1; bounding box: 36×27×55 Å

Solvent-accessible surface area (backbone atoms only — not comparable to full-atom values): 5851 Å² total; per-residue (Å²): 110,69,70,62,51,51,54,53,49,49,52,51,48,23,76,75,67,71,50,92,76,82,89,85,88,86,55,62,68,43,56,89,96,54,54,86,70,87,87,71,38,50,72,70,53,49,50,54,48,53,59,74,72,50,58,95,90,59,83,81,91,70,86,76,90,76,78,78,86,77,73,72,36,52,46,70,61,52,52,52,50,51,55,53,59,72,72,103

Mean predicted aligned error: 4.17 Å